Protein AF-A0A5N5HMS0-F1 (afdb_monomer_lite)

Foldseek 3Di:
DDDDDDDDDDDDDDDDDDDDDDDDDDDDDDDPPPPPPPPDDDPDDDDQDDQPPVCPPDDLVVLLVCLLVVPAFLLNSLSSLVVNVVVPQDLVNSCVSRVQHSVNSVLSNLLSVLLVLCVVVPQDVVLSVVCRPVVSLVSSVCSVPDSVVSSVSSVVCVVVVDDSVRD

Sequence (167 aa):
MQGLGIRREKQREMFCRSSSSRSAAKALEVTRFNSQQQQVYQPFRPLPSPIPSKFRSLDANGRLEILANSLGLWFEYAPLIPSLTQEGFTPLTIEEITSISSVEQNRLVVAAKVNDSLVQSNTDLEIVSEFDLGGFKLLYEIRLLSVQQRAAAAYFIIENKLDAKGT

pLDDT: mean 78.65, std 22.88, range [29.95, 97.38]

Structure (mmCIF, N/CA/C/O backbone):
data_AF-A0A5N5HMS0-F1
#
_entry.id   AF-A0A5N5HMS0-F1
#
loop_
_atom_site.group_PDB
_atom_site.id
_atom_site.type_symbol
_atom_site.label_atom_id
_atom_site.label_alt_id
_atom_site.label_comp_id
_atom_site.label_asym_id
_atom_site.label_entity_id
_atom_site.label_seq_id
_atom_site.pdbx_PDB_ins_code
_atom_site.Cartn_x
_atom_site.Cartn_y
_atom_site.Cartn_z
_atom_site.occupancy
_atom_site.B_iso_or_equiv
_atom_site.auth_seq_id
_atom_site.auth_comp_id
_atom_site.auth_asym_id
_atom_site.auth_atom_id
_atom_site.pdbx_PDB_model_num
ATOM 1 N N . MET A 1 1 ? 97.027 -58.319 24.488 1.00 36.28 1 MET A N 1
ATOM 2 C CA . MET A 1 1 ? 96.925 -59.101 23.241 1.00 36.28 1 MET A CA 1
ATOM 3 C C . MET A 1 1 ? 95.482 -59.071 22.762 1.00 36.28 1 MET A C 1
ATOM 5 O O . MET A 1 1 ? 94.590 -59.078 23.593 1.00 36.28 1 MET A O 1
ATOM 9 N N . GLN A 1 2 ? 95.341 -58.936 21.446 1.00 38.97 2 GLN A N 1
ATOM 10 C CA . GLN A 1 2 ? 94.209 -59.134 20.525 1.00 38.97 2 GLN A CA 1
ATOM 11 C C . GLN A 1 2 ? 92.882 -59.767 21.018 1.00 38.97 2 GLN A C 1
ATOM 13 O O . GLN A 1 2 ? 92.888 -60.689 21.822 1.00 38.97 2 GLN A O 1
ATOM 18 N N . GLY A 1 3 ? 91.786 -59.375 20.342 1.00 36.88 3 GLY A N 1
ATOM 19 C CA . GLY A 1 3 ? 90.595 -60.211 20.066 1.00 36.88 3 GLY A CA 1
ATOM 20 C C . GLY A 1 3 ? 89.315 -59.744 20.778 1.00 36.88 3 GLY A C 1
ATOM 21 O O . GLY A 1 3 ? 89.280 -59.732 21.997 1.00 36.88 3 GLY A O 1
ATOM 22 N N . LEU A 1 4 ? 88.306 -59.159 20.112 1.00 43.81 4 LEU A N 1
ATOM 23 C CA . LEU A 1 4 ? 87.244 -59.761 19.269 1.00 43.81 4 LEU A CA 1
ATOM 24 C C . LEU A 1 4 ? 86.412 -60.871 19.950 1.00 43.81 4 LEU A C 1
ATOM 26 O O . LEU A 1 4 ? 86.913 -61.955 20.217 1.00 43.81 4 LEU A O 1
ATOM 30 N N . GLY A 1 5 ? 85.106 -60.615 20.109 1.00 34.97 5 GLY A N 1
ATOM 31 C CA . GLY A 1 5 ? 84.062 -61.581 20.497 1.00 34.97 5 GLY A CA 1
ATOM 32 C C . GLY A 1 5 ? 82.708 -60.863 20.653 1.00 34.97 5 GLY A C 1
ATOM 33 O O . GLY A 1 5 ? 82.505 -60.166 21.633 1.00 34.97 5 GLY A O 1
ATOM 34 N N . ILE A 1 6 ? 81.903 -60.695 19.597 1.00 43.00 6 ILE A N 1
ATOM 35 C CA . ILE A 1 6 ? 80.837 -61.596 19.103 1.00 43.00 6 ILE A CA 1
ATOM 36 C C . ILE A 1 6 ? 79.549 -61.601 19.969 1.00 43.00 6 ILE A C 1
ATOM 38 O O . ILE A 1 6 ? 79.501 -62.192 21.034 1.00 43.00 6 ILE A O 1
ATOM 42 N N . ARG A 1 7 ? 78.497 -61.010 19.369 1.00 40.25 7 ARG A N 1
ATOM 43 C CA . ARG A 1 7 ? 77.051 -61.354 19.348 1.00 40.25 7 ARG A CA 1
ATOM 44 C C . ARG A 1 7 ? 76.230 -61.565 20.642 1.00 40.25 7 ARG A C 1
ATOM 46 O O . ARG A 1 7 ? 76.366 -62.574 21.314 1.00 40.25 7 ARG A O 1
ATOM 53 N N . ARG A 1 8 ? 75.124 -60.796 20.638 1.00 38.91 8 ARG A N 1
ATOM 54 C CA . ARG A 1 8 ? 73.695 -61.199 20.703 1.00 38.91 8 ARG A CA 1
ATOM 55 C C . ARG A 1 8 ? 72.948 -61.147 22.042 1.00 38.91 8 ARG A C 1
ATOM 57 O O . ARG A 1 8 ? 73.455 -61.473 23.099 1.00 38.91 8 ARG A O 1
ATOM 64 N N . GLU A 1 9 ? 71.663 -60.844 21.842 1.00 38.38 9 GLU A N 1
ATOM 65 C CA . GLU A 1 9 ? 70.497 -61.256 22.624 1.00 38.38 9 GLU A CA 1
ATOM 66 C C . GLU A 1 9 ? 70.137 -60.461 23.889 1.00 38.38 9 GLU A C 1
ATOM 68 O O . GLU A 1 9 ? 70.498 -60.775 25.016 1.00 38.38 9 GLU A O 1
ATOM 73 N N . LYS A 1 10 ? 69.320 -59.431 23.628 1.00 37.41 10 LYS A N 1
ATOM 74 C CA . LYS A 1 10 ? 68.052 -59.116 24.305 1.00 37.41 10 LYS A CA 1
ATOM 75 C C . LYS A 1 10 ? 67.900 -59.624 25.744 1.00 37.41 10 LYS A C 1
ATOM 77 O O . LYS A 1 10 ? 67.518 -60.763 26.000 1.00 37.41 10 LYS A O 1
ATOM 82 N N . GLN A 1 11 ? 68.050 -58.658 26.644 1.00 37.97 11 GLN A N 1
ATOM 83 C CA . GLN A 1 11 ? 67.569 -58.664 28.016 1.00 37.97 11 GLN A CA 1
ATOM 84 C C . GLN A 1 11 ? 66.118 -59.141 28.116 1.00 37.97 11 GLN A C 1
ATOM 86 O O . GLN A 1 11 ? 65.184 -58.549 27.570 1.00 37.97 11 GLN A O 1
ATOM 91 N N . ARG A 1 12 ? 65.973 -60.213 28.885 1.00 35.66 12 ARG A N 1
ATOM 92 C CA . ARG A 1 12 ? 64.806 -60.509 29.694 1.00 35.66 12 ARG A CA 1
ATOM 93 C C . ARG A 1 12 ? 64.802 -59.605 30.930 1.00 35.66 12 ARG A C 1
ATOM 95 O O . ARG A 1 12 ? 65.848 -59.329 31.503 1.00 35.66 12 ARG A O 1
ATOM 102 N N . GLU A 1 13 ? 63.576 -59.309 31.339 1.00 34.81 13 GLU A N 1
ATOM 103 C CA . GLU A 1 13 ? 63.121 -59.182 32.725 1.00 34.81 13 GLU A CA 1
ATOM 104 C C . GLU A 1 13 ? 63.316 -57.866 33.489 1.00 34.81 13 GLU A C 1
ATOM 106 O O . GLU A 1 13 ? 64.411 -57.378 33.719 1.00 34.81 13 GLU A O 1
ATOM 111 N N . MET A 1 14 ? 62.147 -57.405 33.959 1.00 33.44 14 MET A N 1
ATOM 112 C CA . MET A 1 14 ? 61.866 -56.933 35.313 1.00 33.44 14 MET A CA 1
ATOM 113 C C . MET A 1 14 ? 62.691 -55.758 35.830 1.00 33.44 14 MET A C 1
ATOM 115 O O . MET A 1 14 ? 63.866 -55.884 36.132 1.00 33.44 14 MET A O 1
ATOM 119 N N . PHE A 1 15 ? 62.002 -54.670 36.172 1.00 34.19 15 PHE A N 1
ATOM 120 C CA . PHE A 1 15 ? 61.566 -54.465 37.559 1.00 34.19 15 PHE A CA 1
ATOM 121 C C . PHE A 1 15 ? 60.956 -53.062 37.715 1.00 34.19 15 PHE A C 1
ATOM 123 O O . PHE A 1 15 ? 61.548 -52.055 37.350 1.00 34.19 15 PHE A O 1
ATOM 130 N N . CYS A 1 16 ? 59.725 -53.048 38.219 1.00 29.95 16 CYS A N 1
ATOM 131 C CA . CYS A 1 16 ? 59.134 -52.102 39.164 1.00 29.95 16 CYS A CA 1
ATOM 132 C C . CYS A 1 16 ? 59.786 -50.714 39.403 1.00 29.95 16 CYS A C 1
ATOM 134 O O . CYS A 1 16 ? 60.946 -50.612 39.785 1.00 29.95 16 CYS A O 1
ATOM 136 N N . ARG A 1 17 ? 58.888 -49.716 39.489 1.00 30.61 17 ARG A N 1
ATOM 137 C CA . ARG A 1 17 ? 58.879 -48.581 40.442 1.00 30.61 17 ARG A CA 1
ATOM 138 C C . ARG A 1 17 ? 59.613 -47.266 40.103 1.00 30.61 17 ARG A C 1
ATOM 140 O O . ARG A 1 17 ? 60.824 -47.144 40.155 1.00 30.61 17 ARG A O 1
ATOM 147 N N . SER A 1 18 ? 58.758 -46.246 39.962 1.00 31.47 18 SER A N 1
ATOM 148 C CA . SER A 1 18 ? 58.764 -44.959 40.682 1.00 31.47 18 SER A CA 1
ATOM 149 C C . SER A 1 18 ? 59.931 -43.972 40.515 1.00 31.47 18 SER A C 1
ATOM 151 O O . SER A 1 18 ? 60.987 -44.121 41.114 1.00 31.47 18 SER A O 1
ATOM 153 N N . SER A 1 19 ? 59.566 -42.845 39.894 1.00 33.44 19 SER A N 1
ATOM 154 C CA . SER A 1 19 ? 59.667 -41.480 40.440 1.00 33.44 19 SER A CA 1
ATOM 155 C C . SER A 1 19 ? 61.010 -40.730 40.452 1.00 33.44 19 SER A C 1
ATOM 157 O O . SER A 1 19 ? 61.887 -40.981 41.265 1.00 33.44 19 SER A O 1
ATOM 159 N N . SER A 1 20 ? 60.969 -39.602 39.725 1.00 32.78 20 SER A N 1
ATOM 160 C CA . SER A 1 20 ? 61.540 -38.286 40.065 1.00 32.78 20 SER A CA 1
ATOM 161 C C . SER A 1 20 ? 63.016 -38.013 39.742 1.00 32.78 20 SER A C 1
ATOM 163 O O . SER A 1 20 ? 63.918 -38.428 40.459 1.00 32.78 20 SER A O 1
ATOM 165 N N . SER A 1 21 ? 63.269 -37.152 38.745 1.00 34.09 21 SER A N 1
ATOM 166 C CA . SER A 1 21 ? 63.771 -35.785 39.002 1.00 34.09 21 SER A CA 1
ATOM 167 C C . SER A 1 21 ? 64.081 -34.971 37.723 1.00 34.09 21 SER A C 1
ATOM 169 O O . SER A 1 21 ? 64.725 -35.447 36.800 1.00 34.09 21 SER A O 1
ATOM 171 N N . ARG A 1 22 ? 63.647 -33.698 37.764 1.00 35.53 22 ARG A N 1
ATOM 172 C CA . ARG A 1 22 ? 64.205 -32.459 37.159 1.00 35.53 22 ARG A CA 1
ATOM 173 C C . ARG A 1 22 ? 64.210 -32.235 35.627 1.00 35.53 22 ARG A C 1
ATOM 175 O O . ARG A 1 22 ? 65.110 -32.647 34.917 1.00 35.53 22 ARG A O 1
ATOM 182 N N . SER A 1 23 ? 63.290 -31.339 35.237 1.00 32.03 23 SER A N 1
ATOM 183 C CA . SER A 1 23 ? 63.510 -30.055 34.528 1.00 32.03 23 SER A CA 1
ATOM 184 C C . SER A 1 23 ? 64.113 -30.041 33.114 1.00 32.03 23 SER A C 1
ATOM 186 O O . SER A 1 23 ? 65.324 -30.155 32.970 1.00 32.03 23 SER A O 1
ATOM 188 N N . ALA A 1 24 ? 63.300 -29.684 32.106 1.00 31.64 24 ALA A N 1
ATOM 189 C CA . ALA A 1 24 ? 63.384 -28.402 31.372 1.00 31.64 24 ALA A CA 1
ATOM 190 C C . ALA A 1 24 ? 62.522 -28.408 30.085 1.00 31.64 24 ALA A C 1
ATOM 192 O O . ALA A 1 24 ? 62.401 -29.434 29.430 1.00 31.64 24 ALA A O 1
ATOM 193 N N . ALA A 1 25 ? 62.011 -27.221 29.720 1.00 35.50 25 ALA A N 1
ATOM 194 C CA . ALA A 1 25 ? 61.335 -26.843 28.461 1.00 35.50 25 ALA A CA 1
ATOM 195 C C . ALA A 1 25 ? 59.927 -27.448 28.252 1.00 35.50 25 ALA A C 1
ATOM 197 O O . ALA A 1 25 ? 59.767 -28.601 27.886 1.00 35.50 25 ALA A O 1
ATOM 198 N N . LYS A 1 26 ? 58.834 -26.779 28.640 1.00 43.34 26 LYS A N 1
ATOM 199 C CA . LYS A 1 26 ? 58.225 -25.559 28.062 1.00 43.34 26 LYS A CA 1
ATOM 200 C C . LYS A 1 26 ? 57.842 -25.721 26.582 1.00 43.34 26 LYS A C 1
ATOM 202 O O . LYS A 1 26 ? 58.710 -25.877 25.736 1.00 43.34 26 LYS A O 1
ATOM 207 N N . ALA A 1 27 ? 56.539 -25.536 26.351 1.00 37.44 27 ALA A N 1
ATOM 208 C CA . ALA A 1 27 ? 55.816 -25.399 25.086 1.00 37.44 27 ALA A CA 1
ATOM 209 C C . ALA A 1 27 ? 55.479 -26.702 24.347 1.00 37.44 27 ALA A C 1
ATOM 211 O O . ALA A 1 27 ? 56.325 -27.275 23.684 1.00 37.44 27 ALA A O 1
ATOM 212 N N . LEU A 1 28 ? 54.206 -27.101 24.426 1.00 41.88 28 LEU A N 1
ATOM 213 C CA . LEU A 1 28 ? 53.310 -27.244 23.272 1.00 41.88 28 LEU A CA 1
ATOM 214 C C . LEU A 1 28 ? 51.878 -27.184 23.825 1.00 41.88 28 LEU A C 1
ATOM 216 O O . 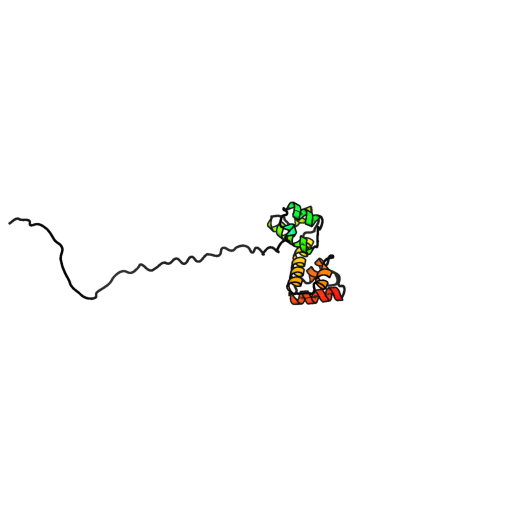LEU A 1 28 ? 51.266 -28.182 24.199 1.00 41.88 28 LEU A O 1
ATOM 220 N N . GLU A 1 29 ? 51.405 -25.951 23.977 1.00 44.38 29 GLU A N 1
ATOM 221 C CA . GLU A 1 29 ? 50.046 -25.634 24.377 1.00 44.38 29 GLU A CA 1
ATOM 222 C C . GLU A 1 29 ? 49.124 -25.736 23.161 1.00 44.38 29 GLU A C 1
ATOM 224 O O . GLU A 1 29 ? 49.390 -25.200 22.087 1.00 44.38 29 GLU A O 1
ATOM 229 N N . VAL A 1 30 ? 48.059 -26.499 23.373 1.00 48.22 30 VAL A N 1
ATOM 230 C CA . VAL A 1 30 ? 46.781 -26.537 22.668 1.00 48.22 30 VAL A CA 1
ATOM 231 C C . VAL A 1 30 ? 46.503 -25.281 21.835 1.00 48.22 30 VAL A C 1
ATOM 233 O O . VAL A 1 30 ? 46.366 -24.184 22.363 1.00 48.22 30 VAL A O 1
ATOM 236 N N . THR A 1 31 ? 46.259 -25.451 20.537 1.00 44.53 31 THR A N 1
ATOM 237 C CA . THR A 1 31 ? 45.462 -24.476 19.782 1.00 44.53 31 THR A CA 1
ATOM 238 C C . THR A 1 31 ? 44.342 -25.202 19.053 1.00 44.53 31 THR A C 1
ATOM 240 O O . THR A 1 31 ? 44.461 -25.619 17.904 1.00 44.53 31 THR A O 1
ATOM 243 N N . ARG A 1 32 ? 43.216 -25.365 19.758 1.00 46.75 32 ARG A N 1
ATOM 244 C CA . ARG A 1 32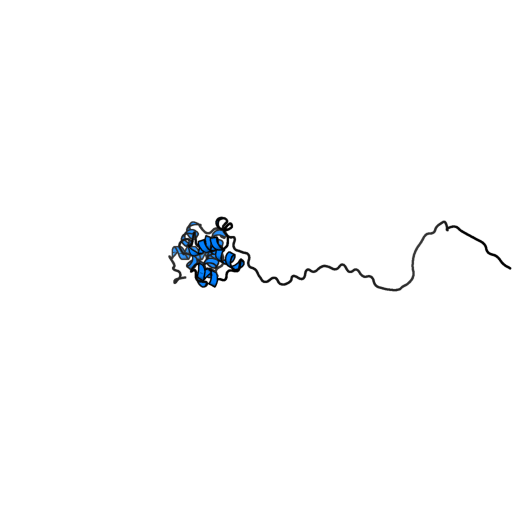 ? 41.909 -25.470 19.109 1.00 46.75 32 ARG A CA 1
ATOM 245 C C . ARG A 1 32 ? 41.606 -24.087 18.536 1.00 46.75 32 ARG A C 1
ATOM 247 O O . ARG A 1 32 ? 41.278 -23.177 19.293 1.00 46.75 32 ARG A O 1
ATOM 254 N N . PHE A 1 33 ? 41.736 -23.915 17.224 1.00 43.94 33 PHE A N 1
ATOM 255 C CA . PHE A 1 33 ? 41.217 -22.725 16.556 1.00 43.94 33 PHE A CA 1
ATOM 256 C C . PHE A 1 33 ? 39.689 -22.790 16.582 1.00 43.94 33 PHE A C 1
ATOM 258 O O . PHE A 1 33 ? 39.067 -23.538 15.834 1.00 43.94 33 PHE A O 1
ATOM 265 N N . ASN A 1 34 ? 39.090 -22.031 17.497 1.00 50.72 34 ASN A N 1
ATOM 266 C CA . ASN A 1 34 ? 37.666 -21.746 17.489 1.00 50.72 34 ASN A CA 1
ATOM 267 C C . ASN A 1 34 ? 37.399 -20.809 16.302 1.00 50.72 34 ASN A C 1
ATOM 269 O O . ASN A 1 34 ? 37.840 -19.659 16.313 1.00 50.72 34 ASN A O 1
ATOM 273 N N . SER A 1 35 ? 36.748 -21.309 15.254 1.00 50.00 35 SER A N 1
ATOM 274 C CA . SER A 1 35 ? 36.349 -20.518 14.089 1.00 50.00 35 SER A CA 1
ATOM 275 C C . SER A 1 35 ? 35.232 -19.556 14.495 1.00 50.00 35 SER A C 1
ATOM 277 O O . SER A 1 35 ? 34.052 -19.835 14.298 1.00 50.00 35 SER A O 1
ATOM 279 N N . GLN A 1 36 ? 35.588 -18.417 15.090 1.00 54.50 36 GLN A N 1
ATOM 280 C CA . GLN A 1 36 ? 34.660 -17.300 15.207 1.00 54.50 36 GLN A CA 1
ATOM 281 C C . GLN A 1 36 ? 34.374 -16.804 13.791 1.00 54.50 36 GLN A C 1
ATOM 283 O O . GLN A 1 36 ? 35.204 -16.143 13.170 1.00 54.50 36 GLN A O 1
ATOM 288 N N . GLN A 1 37 ? 33.220 -17.197 13.255 1.00 59.53 37 GLN A N 1
ATOM 289 C CA . GLN A 1 37 ? 32.698 -16.672 12.003 1.00 59.53 37 GLN A CA 1
ATOM 290 C C . GLN A 1 37 ? 32.577 -15.155 12.161 1.00 59.53 37 GLN A C 1
ATOM 292 O O . GLN A 1 37 ? 31.695 -14.661 12.862 1.00 59.53 37 GLN A O 1
ATOM 297 N N . GLN A 1 38 ? 33.495 -14.416 11.544 1.00 59.16 38 GLN A N 1
ATOM 298 C CA . GLN A 1 38 ? 33.360 -12.979 11.369 1.00 59.16 38 GLN A CA 1
ATOM 299 C C . GLN A 1 38 ? 32.102 -12.763 10.525 1.00 59.16 38 GLN A C 1
ATOM 301 O O . GLN A 1 38 ? 32.098 -13.025 9.324 1.00 59.16 38 GLN A O 1
ATOM 306 N N . GLN A 1 39 ? 31.010 -12.365 11.177 1.00 66.44 39 GLN A N 1
ATOM 307 C CA . GLN A 1 39 ? 29.785 -11.907 10.529 1.00 66.44 39 GLN A CA 1
ATOM 308 C C . GLN A 1 39 ? 30.133 -10.650 9.726 1.00 66.44 39 GLN A C 1
ATOM 310 O O . GLN A 1 39 ? 30.110 -9.535 10.244 1.00 66.44 39 GLN A O 1
ATOM 315 N N . VAL A 1 40 ? 30.536 -10.845 8.469 1.00 75.62 40 VAL A N 1
ATOM 316 C CA . VAL A 1 40 ? 30.700 -9.763 7.499 1.00 75.62 40 VAL A CA 1
ATOM 317 C C . VAL A 1 40 ? 29.357 -9.052 7.404 1.00 75.62 40 VAL A C 1
ATOM 319 O O . VAL A 1 40 ? 28.335 -9.703 7.185 1.00 75.62 40 VAL A O 1
ATOM 322 N N . TYR A 1 41 ? 29.360 -7.732 7.607 1.00 81.69 41 TYR A N 1
ATOM 323 C CA . TYR A 1 41 ? 28.161 -6.907 7.514 1.00 81.69 41 TYR A CA 1
ATOM 324 C C . TYR A 1 41 ? 27.441 -7.191 6.193 1.00 81.69 41 TYR A C 1
ATOM 326 O O . TYR A 1 41 ? 27.955 -6.899 5.113 1.00 81.69 41 TYR A O 1
ATOM 334 N N . GLN A 1 42 ? 26.251 -7.777 6.298 1.00 79.38 42 GLN A N 1
ATOM 335 C CA . GLN A 1 42 ? 25.311 -7.867 5.195 1.00 79.38 42 GLN A CA 1
ATOM 336 C C . GLN A 1 42 ? 24.454 -6.601 5.240 1.00 79.38 42 GLN A C 1
ATOM 338 O O . GLN A 1 42 ? 23.825 -6.343 6.274 1.00 79.38 42 GLN A O 1
ATOM 343 N N . PRO A 1 43 ? 24.403 -5.807 4.157 1.00 82.69 43 PRO A N 1
ATOM 344 C CA . PRO A 1 43 ? 23.455 -4.711 4.057 1.00 82.69 43 PRO A CA 1
ATOM 345 C C . PRO A 1 43 ? 22.045 -5.221 4.355 1.00 82.69 43 PRO A C 1
ATOM 347 O O . PRO A 1 43 ? 21.647 -6.282 3.866 1.00 82.69 43 PRO A O 1
ATOM 350 N N . PHE A 1 44 ? 21.297 -4.479 5.170 1.00 71.25 44 PHE A N 1
ATOM 351 C CA . PHE A 1 44 ? 19.937 -4.858 5.535 1.00 71.25 44 PHE A CA 1
ATOM 352 C C . PHE A 1 44 ? 19.082 -5.021 4.272 1.00 71.25 44 PHE A C 1
ATOM 354 O O . PHE A 1 44 ? 18.831 -4.055 3.550 1.00 71.25 44 PHE A O 1
ATOM 361 N N . ARG A 1 45 ? 18.626 -6.252 4.016 1.00 68.00 45 ARG A N 1
ATOM 362 C CA . ARG A 1 45 ? 17.601 -6.549 3.015 1.00 68.00 45 ARG A CA 1
ATOM 363 C C . ARG A 1 45 ? 16.304 -6.890 3.742 1.00 68.00 45 ARG A C 1
ATOM 365 O O . ARG A 1 45 ? 16.235 -7.962 4.344 1.00 68.00 45 ARG A O 1
ATOM 372 N N . PRO A 1 46 ? 15.294 -6.003 3.737 1.00 66.19 46 PRO A N 1
ATOM 373 C CA . PRO A 1 46 ? 14.013 -6.326 4.343 1.00 66.19 46 PRO A CA 1
ATOM 374 C C . PRO A 1 46 ? 13.407 -7.559 3.668 1.00 66.19 46 PRO A C 1
ATOM 376 O O . PRO A 1 46 ? 13.517 -7.732 2.452 1.00 66.19 46 PRO A O 1
ATOM 379 N N . LEU A 1 47 ? 12.771 -8.413 4.472 1.00 63.09 47 LEU A N 1
ATOM 380 C CA . LEU A 1 47 ? 12.063 -9.590 3.977 1.00 63.09 47 LEU A CA 1
ATOM 381 C C . LEU A 1 47 ? 10.975 -9.152 2.979 1.00 63.09 47 LEU A C 1
ATOM 383 O O . LEU A 1 47 ? 10.259 -8.182 3.259 1.00 63.09 47 LEU A O 1
ATOM 387 N N . PRO A 1 48 ? 10.849 -9.824 1.821 1.00 63.38 48 PRO A N 1
ATOM 388 C CA . PRO A 1 48 ? 9.800 -9.513 0.862 1.00 63.38 48 PRO A CA 1
ATOM 389 C C . PRO A 1 48 ? 8.428 -9.779 1.487 1.00 63.38 48 PRO A C 1
ATOM 391 O O . PRO A 1 48 ? 8.216 -10.819 2.114 1.00 63.38 48 PRO A O 1
ATOM 394 N N . SER A 1 49 ? 7.485 -8.856 1.288 1.00 68.62 49 SER A N 1
ATOM 395 C CA . SER A 1 49 ? 6.072 -9.154 1.521 1.00 68.62 49 SER A CA 1
ATOM 396 C C . SER A 1 49 ? 5.663 -10.310 0.597 1.00 68.62 49 SER A C 1
ATOM 398 O O . SER A 1 49 ? 6.058 -10.310 -0.574 1.00 68.62 49 SER A O 1
ATOM 400 N N . PRO A 1 50 ? 4.920 -11.313 1.089 1.00 79.12 50 PRO A N 1
ATOM 401 C CA . PRO A 1 50 ? 4.564 -12.468 0.282 1.00 79.12 50 PRO A CA 1
ATOM 402 C C . PRO A 1 50 ? 3.695 -12.034 -0.901 1.00 79.12 50 PRO A C 1
ATOM 404 O O . PRO A 1 50 ? 2.622 -11.466 -0.730 1.00 79.12 50 PRO A O 1
ATOM 407 N N . ILE A 1 51 ? 4.157 -12.327 -2.115 1.00 83.00 51 ILE A N 1
ATOM 408 C CA . ILE A 1 51 ? 3.370 -12.102 -3.329 1.00 83.00 51 ILE A CA 1
ATOM 409 C C . ILE A 1 51 ? 2.209 -13.107 -3.337 1.00 83.00 51 ILE A C 1
ATOM 411 O O . ILE A 1 51 ? 2.461 -14.304 -3.105 1.00 83.00 51 ILE A O 1
ATOM 415 N N . PRO A 1 52 ? 0.969 -12.671 -3.635 1.00 84.75 52 PRO A N 1
ATOM 416 C CA . PRO A 1 52 ? -0.165 -13.572 -3.793 1.00 84.75 52 PRO A CA 1
ATOM 417 C C . PRO A 1 52 ? 0.141 -14.706 -4.776 1.00 84.75 52 PRO A C 1
ATOM 419 O O . PRO A 1 52 ? 0.723 -14.484 -5.840 1.00 84.75 52 PRO A O 1
ATOM 422 N N . SER A 1 53 ? -0.283 -15.932 -4.449 1.00 85.56 53 SER A N 1
ATOM 423 C CA . SER A 1 53 ? 0.006 -17.128 -5.259 1.00 85.56 53 SER A CA 1
ATOM 424 C C . SER A 1 53 ? -0.397 -16.973 -6.730 1.00 85.56 53 SER A C 1
ATOM 426 O O . SER A 1 53 ? 0.298 -17.490 -7.600 1.00 85.56 53 SER A O 1
ATOM 428 N N . LYS A 1 54 ? -1.457 -16.201 -7.009 1.00 87.06 54 LYS A N 1
ATOM 429 C CA . LYS A 1 54 ? -1.948 -15.899 -8.362 1.00 87.06 54 LYS A CA 1
ATOM 430 C C . LYS A 1 54 ? -0.970 -15.117 -9.246 1.00 87.06 54 LYS A C 1
ATOM 432 O O . LYS A 1 54 ? -1.052 -15.226 -10.461 1.00 87.06 54 LYS A O 1
ATOM 437 N N . PHE A 1 55 ? -0.041 -14.361 -8.661 1.00 88.12 55 PHE A N 1
ATOM 438 C CA . PHE A 1 55 ? 0.926 -13.546 -9.407 1.00 88.12 55 PHE A CA 1
ATOM 439 C C . PHE A 1 55 ? 2.348 -14.117 -9.382 1.00 88.12 55 PHE A C 1
ATOM 441 O O . PHE A 1 55 ? 3.230 -13.635 -10.091 1.00 88.12 55 PHE A O 1
ATOM 448 N N . ARG A 1 56 ? 2.587 -15.167 -8.586 1.00 85.69 56 ARG A N 1
ATOM 449 C CA . ARG A 1 56 ? 3.922 -15.752 -8.393 1.00 85.69 56 ARG A CA 1
ATOM 450 C C . ARG A 1 56 ? 4.490 -16.389 -9.664 1.00 85.69 56 ARG A C 1
ATOM 452 O O . ARG A 1 56 ? 5.700 -16.363 -9.855 1.00 85.69 56 ARG A O 1
ATOM 459 N N . SER A 1 57 ? 3.638 -16.965 -10.509 1.00 89.62 57 SER A N 1
ATOM 460 C CA . SER A 1 57 ? 4.046 -17.620 -11.761 1.00 89.62 57 SER A CA 1
ATOM 461 C C . SER A 1 57 ? 4.305 -16.651 -12.914 1.00 89.62 57 SER A C 1
ATOM 463 O O . SER A 1 57 ? 4.777 -17.085 -13.960 1.00 89.62 57 SER A O 1
ATOM 465 N N . LEU A 1 58 ? 3.965 -15.371 -12.751 1.00 91.38 58 LEU A N 1
ATOM 466 C CA . LEU A 1 58 ? 4.141 -14.363 -13.789 1.00 91.38 58 LEU A CA 1
ATOM 467 C C . LEU A 1 58 ? 5.591 -13.883 -13.831 1.00 91.38 58 LEU A C 1
ATOM 469 O O . LEU A 1 58 ? 6.242 -13.761 -12.786 1.00 91.38 58 LEU A O 1
ATOM 473 N N . ASP A 1 59 ? 6.064 -13.596 -15.040 1.00 93.06 59 ASP A N 1
ATOM 474 C CA . ASP A 1 59 ? 7.330 -12.916 -15.285 1.00 93.06 59 ASP A CA 1
ATOM 475 C C . ASP A 1 59 ? 7.220 -11.414 -14.962 1.00 93.06 59 ASP A C 1
ATOM 477 O O . ASP A 1 59 ? 6.147 -10.899 -14.631 1.00 93.06 59 ASP A O 1
ATOM 481 N N . ALA A 1 60 ? 8.344 -10.697 -15.035 1.00 92.56 60 ALA A N 1
ATOM 482 C CA . ALA A 1 60 ? 8.387 -9.271 -14.722 1.00 92.56 60 ALA A CA 1
ATOM 483 C C . ALA A 1 60 ? 7.399 -8.453 -15.573 1.00 92.56 60 ALA A C 1
ATOM 485 O O . ALA A 1 60 ? 6.711 -7.580 -15.043 1.00 92.56 60 ALA A O 1
ATOM 486 N N . ASN A 1 61 ? 7.271 -8.775 -16.866 1.00 94.06 61 ASN A N 1
ATOM 487 C CA . ASN A 1 61 ? 6.357 -8.076 -17.768 1.00 94.06 61 ASN A CA 1
ATOM 488 C C . ASN A 1 61 ? 4.893 -8.322 -17.392 1.00 94.06 61 ASN A C 1
ATOM 490 O O . ASN A 1 61 ? 4.143 -7.360 -17.262 1.00 94.06 61 ASN A O 1
ATOM 494 N N . GLY A 1 62 ? 4.495 -9.569 -17.110 1.00 94.50 62 GLY A N 1
ATOM 495 C CA . GLY A 1 62 ? 3.133 -9.860 -16.655 1.00 94.50 62 GLY A CA 1
ATOM 496 C C . GLY A 1 62 ? 2.771 -9.150 -15.344 1.00 94.50 62 GLY A C 1
ATOM 497 O O . GLY A 1 62 ? 1.639 -8.706 -15.157 1.00 94.50 62 GLY A O 1
ATOM 498 N N . ARG A 1 63 ? 3.735 -8.972 -14.430 1.00 95.06 63 ARG A N 1
ATOM 499 C CA . ARG A 1 63 ? 3.523 -8.197 -13.191 1.00 95.06 63 ARG A CA 1
ATOM 500 C C . ARG A 1 63 ? 3.393 -6.697 -13.453 1.00 95.06 63 ARG A C 1
ATOM 502 O O . ARG A 1 63 ? 2.582 -6.043 -12.798 1.00 95.06 63 ARG A O 1
ATOM 509 N N . LEU A 1 64 ? 4.158 -6.159 -14.401 1.00 95.69 64 LEU A N 1
ATOM 510 C CA . LEU A 1 64 ? 4.023 -4.771 -14.845 1.00 95.69 64 LEU A CA 1
ATOM 511 C C . LEU A 1 64 ? 2.672 -4.528 -15.524 1.00 95.69 64 LEU A C 1
ATOM 513 O O . LEU A 1 64 ? 2.047 -3.508 -15.252 1.00 95.69 64 LEU A O 1
ATOM 517 N N . GLU A 1 65 ? 2.176 -5.471 -16.327 1.00 95.88 65 GLU A N 1
ATOM 518 C CA . GLU A 1 65 ? 0.842 -5.385 -16.935 1.00 95.88 65 GLU A CA 1
ATOM 519 C C . GLU A 1 65 ? -0.277 -5.357 -15.887 1.00 95.88 65 GLU A C 1
ATOM 521 O O . GLU A 1 65 ? -1.227 -4.583 -16.029 1.00 95.88 65 GLU A O 1
ATOM 526 N N . ILE A 1 66 ? -0.159 -6.150 -14.815 1.00 95.56 66 ILE A N 1
ATOM 527 C CA . ILE A 1 66 ? -1.106 -6.108 -13.690 1.00 95.56 66 ILE A CA 1
ATOM 528 C C . ILE A 1 66 ? -1.117 -4.733 -13.033 1.00 95.56 66 ILE A C 1
ATOM 530 O O . ILE A 1 66 ? -2.194 -4.213 -12.752 1.00 95.56 66 ILE A O 1
ATOM 534 N N . LEU A 1 67 ? 0.057 -4.145 -12.788 1.00 95.31 67 LEU A N 1
ATOM 535 C CA . LEU A 1 67 ? 0.159 -2.815 -12.189 1.00 95.31 67 LEU A CA 1
ATOM 536 C C . LEU A 1 67 ? -0.397 -1.735 -13.125 1.00 95.31 67 LEU A C 1
ATOM 538 O O . LEU A 1 67 ? -1.208 -0.922 -12.693 1.00 95.31 67 LEU A O 1
ATOM 542 N N . ALA A 1 68 ? -0.020 -1.761 -14.405 1.00 95.44 68 ALA A N 1
ATOM 543 C CA . ALA A 1 68 ? -0.440 -0.772 -15.397 1.00 95.44 68 ALA A CA 1
ATOM 544 C C . ALA A 1 68 ? -1.962 -0.749 -15.594 1.00 95.44 68 ALA A C 1
ATOM 546 O O . ALA A 1 68 ? -2.563 0.315 -15.703 1.00 95.44 68 ALA A O 1
ATOM 547 N N . ASN A 1 69 ? -2.596 -1.923 -15.588 1.00 94.94 69 ASN A N 1
ATOM 548 C CA . ASN A 1 69 ? -4.045 -2.049 -15.736 1.00 94.94 69 ASN A CA 1
ATOM 549 C C . ASN A 1 69 ? -4.789 -2.120 -14.388 1.00 94.94 69 ASN A C 1
ATOM 551 O O . ASN A 1 69 ? -6.006 -2.291 -14.380 1.00 94.94 69 ASN A O 1
ATOM 555 N N . SER A 1 70 ? -4.075 -2.012 -13.256 1.00 92.19 70 SER A N 1
ATOM 556 C CA . SER A 1 70 ? -4.617 -2.161 -11.894 1.00 92.19 70 SER A CA 1
ATOM 557 C C . SER A 1 70 ? -5.522 -3.397 -11.736 1.00 92.19 70 SER A C 1
ATOM 559 O O . SER A 1 70 ? -6.645 -3.316 -11.240 1.00 92.19 70 SER A O 1
ATOM 561 N N . LEU A 1 71 ? -5.049 -4.560 -12.200 1.00 92.00 71 LEU A N 1
ATOM 562 C CA . LEU A 1 71 ? -5.841 -5.794 -12.236 1.00 92.00 71 LEU A CA 1
ATOM 563 C C . LEU A 1 71 ? -5.928 -6.449 -10.850 1.00 92.00 71 LEU A C 1
ATOM 565 O O . LEU A 1 71 ? -5.051 -7.215 -10.446 1.00 92.00 71 LEU A O 1
ATOM 569 N N . GLY A 1 72 ? -7.026 -6.185 -10.145 1.00 89.94 72 GLY A N 1
ATOM 570 C CA . GLY A 1 72 ? -7.329 -6.749 -8.828 1.00 89.94 72 GLY A CA 1
ATOM 571 C C . GLY A 1 72 ? -7.461 -5.674 -7.756 1.00 89.94 72 GLY A C 1
ATOM 572 O O . GLY A 1 72 ? -7.562 -4.487 -8.062 1.00 89.94 72 GLY A O 1
ATOM 573 N N . LEU A 1 73 ? -7.472 -6.091 -6.490 1.00 93.50 73 LEU A N 1
ATOM 574 C CA . LEU A 1 73 ? -7.517 -5.147 -5.376 1.00 93.50 73 LEU A CA 1
ATOM 575 C C . LEU A 1 73 ? -6.133 -4.550 -5.127 1.00 93.50 73 LEU A C 1
ATOM 577 O O . LEU A 1 73 ? -5.101 -5.192 -5.341 1.00 93.50 73 LEU A O 1
ATOM 581 N N . TRP A 1 74 ? -6.106 -3.313 -4.636 1.00 94.62 74 TRP A N 1
ATOM 582 C CA . TRP A 1 74 ? -4.865 -2.554 -4.499 1.00 94.62 74 TRP A CA 1
ATOM 583 C C . TRP A 1 74 ? -3.838 -3.217 -3.583 1.00 94.62 74 TRP A C 1
ATOM 585 O O . TRP A 1 74 ? -2.641 -3.178 -3.865 1.00 94.62 74 TRP A O 1
ATOM 595 N N . PHE A 1 75 ? -4.292 -3.894 -2.531 1.00 93.25 75 PHE A N 1
ATOM 596 C CA . PHE A 1 75 ? -3.427 -4.634 -1.616 1.00 93.25 75 PHE A CA 1
ATOM 597 C C . PHE A 1 75 ? -2.915 -5.953 -2.213 1.00 93.25 75 PHE A C 1
ATOM 599 O O . PHE A 1 75 ? -1.934 -6.503 -1.722 1.00 93.25 75 PHE A O 1
ATOM 606 N N . GLU A 1 76 ? -3.521 -6.458 -3.291 1.00 93.00 76 GLU A N 1
ATOM 607 C CA . GLU A 1 76 ? -3.068 -7.676 -3.964 1.00 93.00 76 GLU A CA 1
ATOM 608 C C . GLU A 1 76 ? -1.939 -7.392 -4.953 1.00 93.00 76 GLU A C 1
ATOM 610 O O . GLU A 1 76 ? -0.997 -8.181 -5.051 1.00 93.00 76 GLU A O 1
ATOM 615 N N . TYR A 1 77 ? -2.020 -6.280 -5.691 1.00 94.06 77 TYR A N 1
ATOM 616 C CA . TYR A 1 77 ? -0.963 -5.889 -6.626 1.00 94.06 77 TYR A CA 1
ATOM 617 C C . TYR A 1 77 ? 0.138 -5.043 -5.969 1.00 94.06 77 TYR A C 1
ATOM 619 O O . TYR A 1 77 ? 1.260 -5.027 -6.469 1.00 94.06 77 TYR A O 1
ATOM 627 N N . ALA A 1 78 ? -0.109 -4.386 -4.827 1.00 94.94 78 ALA A N 1
ATOM 628 C CA . ALA A 1 78 ? 0.914 -3.601 -4.125 1.00 94.94 78 ALA A CA 1
ATOM 629 C C . ALA A 1 78 ? 2.205 -4.388 -3.793 1.00 94.94 78 ALA A C 1
ATOM 631 O O . ALA A 1 78 ? 3.287 -3.828 -3.983 1.00 94.94 78 ALA A O 1
ATOM 632 N N . PRO A 1 79 ? 2.165 -5.675 -3.378 1.00 94.19 79 PRO A N 1
ATOM 633 C CA . PRO A 1 79 ? 3.364 -6.498 -3.182 1.00 94.19 79 PRO A CA 1
ATOM 634 C C . PRO A 1 79 ? 4.196 -6.747 -4.450 1.00 94.19 79 PRO A C 1
ATOM 636 O O . PRO A 1 79 ? 5.361 -7.134 -4.343 1.00 94.19 79 PRO A O 1
ATOM 639 N N . LEU A 1 80 ? 3.650 -6.508 -5.648 1.00 94.75 80 LEU A N 1
ATOM 640 C CA . LEU A 1 80 ? 4.404 -6.629 -6.900 1.00 94.75 80 LEU A CA 1
ATOM 641 C C . LEU A 1 80 ? 5.449 -5.523 -7.044 1.00 94.75 80 LEU A C 1
ATOM 643 O O . LEU A 1 80 ? 6.522 -5.782 -7.579 1.00 94.75 80 LEU A O 1
ATOM 647 N N . ILE A 1 81 ? 5.186 -4.328 -6.510 1.00 95.12 81 ILE A N 1
ATOM 648 C CA . ILE A 1 81 ? 6.114 -3.190 -6.554 1.00 95.12 81 ILE A CA 1
ATOM 649 C C . ILE A 1 81 ? 7.465 -3.547 -5.900 1.00 95.12 81 ILE A C 1
ATOM 651 O O . ILE A 1 81 ? 8.477 -3.513 -6.599 1.00 95.12 81 ILE A O 1
ATOM 655 N N . PRO A 1 82 ? 7.538 -3.957 -4.613 1.00 94.06 82 PRO A N 1
ATOM 656 C CA . PRO A 1 82 ? 8.810 -4.321 -3.997 1.00 94.06 82 PRO A CA 1
ATOM 657 C C . PRO A 1 82 ? 9.428 -5.575 -4.626 1.00 94.06 82 PRO A C 1
ATOM 659 O O . PRO A 1 82 ? 10.651 -5.695 -4.620 1.00 94.06 82 PRO A O 1
ATOM 662 N N . SER A 1 83 ? 8.625 -6.487 -5.189 1.00 93.00 83 SER A N 1
ATOM 663 C CA . SER A 1 83 ? 9.149 -7.627 -5.949 1.00 93.00 83 SER A CA 1
ATOM 664 C C . SER A 1 83 ? 9.894 -7.176 -7.205 1.00 93.00 83 SER A C 1
ATOM 666 O O . SER A 1 83 ? 11.009 -7.628 -7.441 1.00 93.00 83 SER A O 1
ATOM 668 N N . LEU A 1 84 ? 9.314 -6.267 -7.990 1.00 93.75 84 LEU A N 1
ATOM 669 C CA . LEU A 1 84 ? 9.949 -5.709 -9.184 1.00 93.75 84 LEU A CA 1
ATOM 670 C C . LEU A 1 84 ? 11.187 -4.887 -8.810 1.00 93.75 84 LEU A C 1
ATOM 672 O O . LEU A 1 84 ? 12.222 -4.990 -9.464 1.00 93.75 84 LEU A O 1
ATOM 676 N N . THR A 1 85 ? 11.145 -4.139 -7.704 1.00 93.00 85 THR A N 1
ATOM 677 C CA . THR A 1 85 ? 12.333 -3.427 -7.208 1.00 93.00 85 THR A CA 1
ATOM 678 C C . THR A 1 85 ? 13.488 -4.373 -6.876 1.00 93.00 85 THR A C 1
ATOM 680 O O . THR A 1 85 ? 14.644 -4.054 -7.148 1.00 93.00 85 THR A O 1
ATOM 683 N N . GLN A 1 86 ? 13.200 -5.558 -6.332 1.00 89.25 86 GLN A N 1
ATOM 684 C CA . GLN A 1 86 ? 14.221 -6.579 -6.066 1.00 89.25 86 GLN A CA 1
ATOM 685 C C . GLN A 1 86 ? 14.795 -7.203 -7.344 1.00 89.25 86 GLN A C 1
ATOM 687 O O . GLN A 1 86 ? 15.954 -7.611 -7.348 1.00 89.25 86 GLN A O 1
ATOM 692 N N . GLU A 1 87 ? 14.013 -7.242 -8.421 1.00 90.44 87 GLU A N 1
ATOM 693 C CA . GLU A 1 87 ? 14.439 -7.710 -9.746 1.00 90.44 87 GLU A CA 1
ATOM 694 C C . GLU A 1 87 ? 15.241 -6.654 -10.529 1.00 90.44 87 GLU A C 1
ATOM 696 O O . GLU A 1 87 ? 15.784 -6.957 -11.588 1.00 90.44 87 GLU A O 1
ATOM 701 N N . GLY A 1 88 ? 15.377 -5.437 -9.989 1.00 92.69 88 GLY A N 1
ATOM 702 C CA . GLY A 1 88 ? 16.205 -4.366 -10.549 1.00 92.69 88 GLY A CA 1
ATOM 703 C C . GLY A 1 88 ? 15.425 -3.203 -11.161 1.00 92.69 88 GLY A C 1
ATOM 704 O O . GLY A 1 88 ? 16.043 -2.261 -11.656 1.00 92.69 88 GLY A O 1
ATOM 705 N N . PHE A 1 89 ? 14.091 -3.219 -11.106 1.00 95.00 89 PHE A N 1
ATOM 706 C CA . PHE A 1 89 ? 13.283 -2.096 -11.579 1.00 95.00 89 PHE A CA 1
ATOM 707 C C . PHE A 1 89 ? 13.366 -0.918 -10.606 1.00 95.00 89 PHE A C 1
ATOM 709 O O . PHE A 1 89 ? 13.136 -1.056 -9.404 1.00 95.00 89 PHE A O 1
ATOM 716 N N . THR A 1 90 ? 13.663 0.274 -11.119 1.00 96.12 90 THR A N 1
ATOM 717 C CA . THR A 1 90 ? 13.621 1.489 -10.295 1.00 96.12 90 THR A CA 1
ATOM 718 C C . THR A 1 90 ? 12.179 2.000 -10.173 1.00 96.12 90 THR A C 1
ATOM 720 O O . THR A 1 90 ? 11.389 1.769 -11.090 1.00 96.12 90 THR A O 1
ATOM 723 N N . PRO A 1 91 ? 11.812 2.725 -9.097 1.00 95.56 91 PRO A N 1
ATOM 724 C CA . PRO A 1 91 ? 10.481 3.330 -8.981 1.00 95.56 91 PRO A CA 1
ATOM 725 C C . PRO A 1 91 ? 10.111 4.208 -10.183 1.00 95.56 91 PRO A C 1
ATOM 727 O O . PRO A 1 91 ? 8.974 4.159 -10.642 1.00 95.56 91 PRO A O 1
ATOM 730 N N . LEU A 1 92 ? 11.091 4.924 -10.748 1.00 97.00 92 LEU A N 1
ATOM 731 C CA . LEU A 1 92 ? 10.914 5.725 -11.960 1.00 97.00 92 LEU A CA 1
ATOM 732 C C . LEU A 1 92 ? 10.575 4.849 -13.173 1.00 97.00 92 LEU A C 1
ATOM 734 O O . LEU A 1 92 ? 9.622 5.134 -13.883 1.00 97.00 92 LEU A O 1
ATOM 738 N N . THR A 1 93 ? 11.297 3.745 -13.376 1.00 96.56 93 THR A N 1
ATOM 739 C CA . THR A 1 93 ? 11.003 2.799 -14.466 1.00 96.56 93 THR A CA 1
ATOM 740 C C . THR A 1 93 ? 9.607 2.188 -14.324 1.00 96.56 93 THR A C 1
ATOM 742 O O . THR A 1 93 ? 8.894 2.023 -15.309 1.00 96.56 93 THR A O 1
ATOM 745 N N . ILE A 1 94 ? 9.189 1.857 -13.098 1.00 96.62 94 ILE A N 1
ATOM 746 C CA . ILE A 1 94 ? 7.833 1.353 -12.836 1.00 96.62 94 ILE A CA 1
ATOM 747 C C . ILE A 1 94 ? 6.797 2.438 -13.151 1.00 96.62 94 ILE A C 1
ATOM 749 O O . ILE A 1 94 ? 5.773 2.137 -13.759 1.00 96.62 94 ILE A O 1
ATOM 753 N N . GLU A 1 95 ? 7.058 3.690 -12.777 1.00 97.38 95 GLU A N 1
ATOM 754 C CA . GLU A 1 95 ? 6.189 4.838 -13.057 1.00 97.38 95 GLU A CA 1
ATOM 755 C C . GLU A 1 95 ? 6.036 5.092 -14.559 1.00 97.38 95 GLU A C 1
ATOM 757 O O . GLU A 1 95 ? 4.918 5.258 -15.03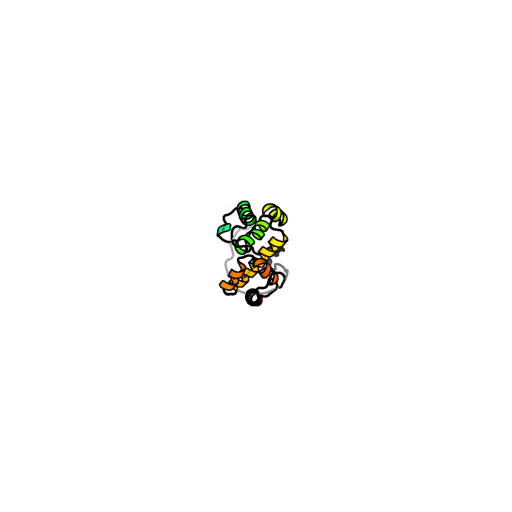1 1.00 97.38 95 GLU A O 1
ATOM 762 N N . GLU A 1 96 ? 7.123 5.034 -15.327 1.00 96.88 96 GLU A N 1
ATOM 763 C CA . GLU A 1 96 ? 7.096 5.198 -16.786 1.00 96.88 96 GLU A CA 1
ATOM 764 C C . GLU A 1 96 ? 6.222 4.142 -17.480 1.00 96.88 96 GLU A C 1
ATOM 766 O O . GLU A 1 96 ? 5.528 4.449 -18.447 1.00 96.88 96 GLU A O 1
ATOM 771 N N . ILE A 1 97 ? 6.231 2.903 -16.978 1.00 96.00 97 ILE A N 1
ATOM 772 C CA . ILE A 1 97 ? 5.493 1.780 -17.575 1.00 96.00 97 ILE A CA 1
ATOM 773 C C . ILE A 1 97 ? 4.034 1.748 -17.103 1.00 96.00 97 ILE A C 1
ATOM 775 O O . ILE A 1 97 ? 3.126 1.496 -17.891 1.00 96.00 97 ILE A O 1
ATOM 779 N N . THR A 1 98 ? 3.801 1.970 -15.810 1.00 96.31 98 THR A N 1
ATOM 780 C CA . THR A 1 98 ? 2.490 1.761 -15.168 1.00 96.31 98 THR A CA 1
ATOM 781 C C . THR A 1 98 ? 1.699 3.050 -14.975 1.00 96.31 98 THR A C 1
ATOM 783 O O . THR A 1 98 ? 0.528 2.997 -14.617 1.00 96.31 98 THR A O 1
ATOM 786 N N . SER A 1 99 ? 2.326 4.212 -15.181 1.00 96.31 99 SER A N 1
ATOM 787 C CA . SER A 1 99 ? 1.802 5.536 -14.816 1.00 96.31 99 SER A CA 1
ATOM 788 C C . SER A 1 99 ? 1.505 5.723 -13.317 1.00 96.31 99 SER A C 1
ATOM 790 O O . SER A 1 99 ? 0.905 6.725 -12.930 1.00 96.31 99 SER A O 1
ATOM 792 N N . ILE A 1 100 ? 1.937 4.801 -12.447 1.00 95.00 100 ILE A N 1
ATOM 793 C CA . ILE A 1 100 ? 1.804 4.934 -10.992 1.00 95.00 100 ILE A CA 1
ATOM 794 C C . ILE A 1 100 ? 2.998 5.725 -10.466 1.00 95.00 100 ILE A C 1
ATOM 796 O O . ILE A 1 100 ? 4.131 5.241 -10.503 1.00 95.00 100 ILE A O 1
ATOM 800 N N . SER A 1 101 ? 2.748 6.919 -9.924 1.00 96.94 101 SER A N 1
ATOM 801 C CA . SER A 1 101 ? 3.831 7.781 -9.439 1.00 96.94 101 SER A CA 1
ATOM 802 C C . SER A 1 101 ? 4.685 7.101 -8.368 1.00 96.94 101 SER A C 1
ATOM 804 O O . SER A 1 101 ? 4.171 6.366 -7.525 1.00 96.94 101 SER A O 1
ATOM 806 N N . SER A 1 102 ? 5.985 7.391 -8.325 1.00 95.50 102 SER A N 1
ATOM 807 C CA . SER A 1 102 ? 6.907 6.828 -7.327 1.00 95.50 102 SER A CA 1
ATOM 808 C C . SER A 1 102 ? 6.442 7.077 -5.880 1.00 95.50 102 SER A C 1
ATOM 810 O O . SER A 1 102 ? 6.621 6.243 -4.989 1.00 95.50 102 SER A O 1
ATOM 812 N N . VAL A 1 103 ? 5.787 8.218 -5.635 1.00 95.75 103 VAL A N 1
ATOM 813 C CA . VAL A 1 103 ? 5.176 8.544 -4.337 1.00 95.75 103 VAL A CA 1
ATOM 814 C C . VAL A 1 103 ? 3.979 7.638 -4.047 1.00 95.75 103 VAL A C 1
ATOM 816 O O . VAL A 1 103 ? 3.835 7.148 -2.927 1.00 95.75 103 VAL A O 1
ATOM 819 N N . GLU A 1 104 ? 3.118 7.406 -5.035 1.00 95.94 104 GLU A N 1
ATOM 820 C CA . GLU A 1 104 ? 1.947 6.538 -4.911 1.00 95.94 104 GLU A CA 1
ATOM 821 C C . GLU A 1 104 ? 2.325 5.063 -4.774 1.00 95.94 104 GLU A C 1
ATOM 823 O O . GLU A 1 104 ? 1.739 4.370 -3.946 1.00 95.94 104 GLU A O 1
ATOM 828 N N . GLN A 1 105 ? 3.377 4.614 -5.461 1.00 96.12 105 GLN A N 1
ATOM 829 C CA . GLN A 1 105 ? 3.967 3.290 -5.270 1.00 96.12 105 GLN A CA 1
ATOM 830 C C . GLN A 1 105 ? 4.341 3.059 -3.800 1.00 96.12 105 GLN A C 1
ATOM 832 O O . GLN A 1 105 ? 3.934 2.066 -3.196 1.00 96.12 105 GLN A O 1
ATOM 837 N N . ASN A 1 106 ? 5.056 4.006 -3.183 1.00 95.31 106 ASN A N 1
ATOM 838 C CA . ASN A 1 106 ? 5.390 3.915 -1.762 1.00 95.31 106 ASN A CA 1
ATOM 839 C C . ASN A 1 106 ? 4.133 3.902 -0.874 1.00 95.31 106 ASN A C 1
ATOM 841 O O . ASN A 1 106 ? 4.067 3.130 0.085 1.00 95.31 106 ASN A O 1
ATOM 845 N N . ARG A 1 107 ? 3.117 4.716 -1.200 1.00 95.88 107 ARG A N 1
ATOM 846 C CA . ARG A 1 107 ? 1.852 4.726 -0.448 1.00 95.88 107 ARG A CA 1
ATOM 847 C C . ARG A 1 107 ? 1.143 3.383 -0.507 1.00 95.88 107 ARG A C 1
ATOM 849 O O . ARG A 1 107 ? 0.777 2.872 0.545 1.00 95.88 107 ARG A O 1
ATOM 856 N N . LEU A 1 108 ? 1.003 2.799 -1.695 1.00 95.69 108 LEU A N 1
ATOM 857 C CA . LEU A 1 108 ? 0.389 1.488 -1.904 1.00 95.69 108 LEU A CA 1
ATOM 858 C C . LEU A 1 108 ? 1.093 0.404 -1.088 1.00 95.69 108 LEU A C 1
ATOM 860 O O . LEU A 1 108 ? 0.447 -0.335 -0.349 1.00 95.69 108 LEU A O 1
ATOM 864 N N . VAL A 1 109 ? 2.425 0.348 -1.160 1.00 95.44 109 VAL A N 1
ATOM 865 C CA . VAL A 1 109 ? 3.220 -0.661 -0.443 1.00 95.44 109 VAL A CA 1
ATOM 866 C C . VAL A 1 109 ? 3.071 -0.528 1.072 1.00 95.44 109 VAL A C 1
ATOM 868 O O . VAL A 1 109 ? 2.920 -1.527 1.775 1.00 95.44 109 VAL A O 1
ATOM 871 N N . VAL A 1 110 ? 3.129 0.694 1.600 1.00 95.81 110 VAL A N 1
ATOM 872 C CA . VAL A 1 110 ? 2.995 0.931 3.042 1.00 95.81 110 VAL A CA 1
ATOM 873 C C . VAL A 1 110 ? 1.567 0.669 3.515 1.00 95.81 110 VAL A C 1
ATOM 875 O O . VAL A 1 110 ? 1.384 0.010 4.536 1.00 95.81 110 VAL A O 1
ATOM 878 N N . ALA A 1 111 ? 0.564 1.130 2.769 1.00 96.06 111 ALA A N 1
ATOM 879 C CA . ALA A 1 111 ? -0.839 0.888 3.078 1.00 96.06 111 ALA A CA 1
ATOM 880 C C . ALA A 1 111 ? -1.173 -0.608 3.064 1.00 96.06 111 ALA A C 1
ATOM 882 O O . ALA A 1 111 ? -1.914 -1.066 3.928 1.00 96.06 111 ALA A O 1
ATOM 883 N N . ALA A 1 112 ? -0.576 -1.388 2.157 1.00 95.31 112 ALA A N 1
ATOM 884 C CA . ALA A 1 112 ? -0.803 -2.831 2.086 1.00 95.31 112 ALA A CA 1
ATOM 885 C C . ALA A 1 112 ? -0.289 -3.519 3.355 1.00 95.31 112 ALA A C 1
ATOM 887 O O . ALA A 1 112 ? -0.991 -4.321 3.953 1.00 95.31 112 ALA A O 1
ATOM 888 N N . LYS A 1 113 ? 0.879 -3.101 3.861 1.00 94.38 113 LYS A N 1
ATOM 889 C CA . LYS A 1 113 ? 1.402 -3.581 5.152 1.00 94.38 113 LYS A CA 1
ATOM 890 C C . LYS A 1 113 ? 0.515 -3.192 6.337 1.00 94.38 113 LYS A C 1
ATOM 892 O O . LYS A 1 113 ? 0.459 -3.917 7.329 1.00 94.38 113 LYS A O 1
ATOM 897 N N . VAL A 1 114 ? -0.134 -2.029 6.278 1.00 95.69 114 VAL A N 1
ATOM 898 C CA . VAL A 1 114 ? -1.110 -1.616 7.295 1.00 95.69 114 VAL A CA 1
ATOM 899 C C . VAL A 1 114 ? -2.351 -2.504 7.212 1.00 95.69 114 VAL A C 1
ATOM 901 O O . VAL A 1 114 ? -2.761 -3.024 8.246 1.00 95.69 114 VAL A O 1
ATOM 904 N N . ASN A 1 115 ? -2.886 -2.749 6.014 1.00 95.06 115 ASN A N 1
ATOM 905 C CA . ASN A 1 115 ? -4.012 -3.657 5.788 1.00 95.06 115 ASN A CA 1
ATOM 906 C C . ASN A 1 115 ? -3.701 -5.080 6.291 1.00 95.06 115 ASN A C 1
ATOM 908 O O . ASN A 1 115 ? -4.439 -5.600 7.124 1.00 95.06 115 ASN A O 1
ATOM 912 N N . ASP A 1 116 ? -2.537 -5.635 5.936 1.00 93.81 116 ASP A N 1
ATOM 913 C CA . ASP A 1 116 ? -2.060 -6.926 6.447 1.00 93.81 116 ASP A CA 1
ATOM 914 C C . ASP A 1 116 ? -2.035 -6.957 7.982 1.00 93.81 116 ASP A C 1
ATOM 916 O O . ASP A 1 116 ? -2.412 -7.953 8.599 1.00 93.81 116 ASP A O 1
ATOM 920 N N . SER A 1 117 ? -1.612 -5.858 8.622 1.00 94.62 117 SER A N 1
ATOM 921 C CA . SER A 1 117 ? -1.583 -5.775 10.086 1.00 94.62 117 SER A CA 1
ATOM 922 C C . SER A 1 117 ? -2.976 -5.752 10.720 1.00 94.62 117 SER A C 1
ATOM 924 O O . SER A 1 117 ? -3.124 -6.277 11.820 1.00 94.62 117 SER A O 1
ATOM 926 N N . LEU A 1 118 ? -3.986 -5.205 10.031 1.00 94.31 118 LEU A N 1
ATOM 927 C CA . LEU A 1 118 ? -5.383 -5.227 10.478 1.00 94.31 118 LEU A CA 1
ATOM 928 C C 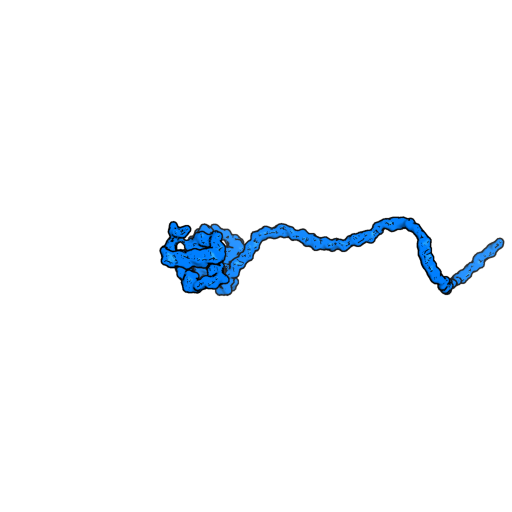. LEU A 1 118 ? -5.971 -6.638 10.385 1.00 94.31 118 LEU A C 1
ATOM 930 O O . LEU A 1 118 ? -6.634 -7.090 11.320 1.00 94.31 118 LEU A O 1
ATOM 934 N N . VAL A 1 119 ? -5.686 -7.345 9.287 1.00 92.81 119 VAL A N 1
ATOM 935 C CA . VAL A 1 119 ? -6.113 -8.737 9.083 1.00 92.81 119 VAL A CA 1
ATOM 936 C C . VAL A 1 119 ? -5.458 -9.653 10.121 1.00 92.81 119 VAL A C 1
ATOM 938 O O . VAL A 1 119 ? -6.128 -10.466 10.752 1.00 92.81 119 VAL A O 1
ATOM 941 N N . GLN A 1 120 ? -4.156 -9.485 10.370 1.00 90.94 120 GLN A N 1
ATOM 942 C CA . GLN A 1 120 ? -3.418 -10.274 11.365 1.00 90.94 120 GLN A CA 1
ATOM 943 C C . GLN A 1 120 ? -3.866 -10.013 12.810 1.00 90.94 120 GLN A C 1
ATOM 945 O O . GLN A 1 120 ? -3.686 -10.877 13.666 1.00 90.94 120 GLN A O 1
ATOM 950 N N . SER A 1 121 ? -4.442 -8.843 13.103 1.00 89.31 121 SER A N 1
ATOM 951 C CA . SER A 1 121 ? -4.915 -8.490 14.444 1.00 89.31 121 SER A CA 1
ATOM 952 C C . SER A 1 121 ? -6.354 -8.920 14.740 1.00 89.31 121 SER A C 1
ATOM 954 O O . SER A 1 121 ? -6.896 -8.492 15.756 1.00 89.31 121 SER A O 1
ATOM 956 N N . ASN A 1 122 ? -6.968 -9.751 13.885 1.00 85.75 122 ASN A N 1
ATOM 957 C CA . ASN A 1 122 ? -8.380 -10.150 13.967 1.00 85.75 122 ASN A CA 1
ATOM 958 C C . ASN A 1 122 ? -9.342 -8.948 13.998 1.00 85.75 122 ASN A C 1
ATOM 960 O O . ASN A 1 122 ? -10.333 -8.956 14.729 1.00 85.75 122 ASN A O 1
ATOM 964 N N . THR A 1 123 ? -9.035 -7.895 13.233 1.00 90.56 123 THR A N 1
ATOM 965 C CA . THR A 1 123 ? -10.007 -6.821 12.976 1.00 90.56 123 THR A CA 1
ATOM 966 C C . THR A 1 123 ? -11.174 -7.393 12.173 1.00 90.56 123 THR A C 1
ATOM 968 O O . THR A 1 123 ? -10.973 -8.322 11.389 1.00 90.56 123 THR A O 1
ATOM 971 N N . ASP A 1 124 ? -12.381 -6.858 12.367 1.00 92.75 124 ASP A N 1
ATOM 972 C CA . ASP A 1 124 ? -13.551 -7.290 11.606 1.00 92.75 124 ASP A CA 1
ATOM 973 C C . ASP A 1 124 ? -13.288 -7.151 10.099 1.00 92.75 124 ASP A C 1
ATOM 975 O O . ASP A 1 124 ? -12.840 -6.102 9.625 1.00 92.75 124 ASP A O 1
ATOM 979 N N . LEU A 1 125 ? -13.533 -8.230 9.357 1.00 90.94 125 LEU A N 1
ATOM 980 C CA . LEU A 1 125 ? -13.302 -8.278 7.917 1.00 90.94 125 LEU A CA 1
ATOM 981 C C . LEU A 1 125 ? -14.230 -7.319 7.172 1.00 90.94 125 LEU A C 1
ATOM 983 O O . LEU A 1 125 ? -13.825 -6.803 6.135 1.00 90.94 125 LEU A O 1
ATOM 987 N N . GLU A 1 126 ? -15.421 -7.041 7.711 1.00 91.69 126 GLU A N 1
ATOM 988 C CA . GLU A 1 126 ? -16.334 -6.044 7.147 1.00 91.69 126 GLU A CA 1
ATOM 989 C C . GLU A 1 126 ? -15.664 -4.663 7.138 1.00 91.69 126 GLU A C 1
ATOM 991 O O . GLU A 1 126 ? -15.560 -4.022 6.095 1.00 91.69 126 GLU A O 1
ATOM 996 N N . ILE A 1 127 ? -15.049 -4.274 8.257 1.00 92.06 127 ILE A N 1
ATOM 997 C CA . ILE A 1 127 ? -14.317 -3.005 8.388 1.00 92.06 127 ILE A CA 1
ATOM 998 C C . ILE A 1 127 ? -13.093 -2.957 7.479 1.00 92.06 127 ILE A C 1
ATOM 1000 O O . ILE A 1 127 ? -12.792 -1.912 6.910 1.00 92.06 127 ILE A O 1
ATOM 1004 N N . VAL A 1 128 ? -12.369 -4.069 7.334 1.00 93.44 128 VAL A N 1
ATOM 1005 C CA . VAL A 1 128 ? -11.219 -4.125 6.419 1.00 93.44 128 VAL A CA 1
ATOM 1006 C C . VAL A 1 128 ? -11.674 -3.967 4.963 1.00 93.44 128 VAL A C 1
ATOM 1008 O O . VAL A 1 128 ? -11.015 -3.245 4.214 1.00 93.44 128 VAL A O 1
ATOM 1011 N N . SER A 1 129 ? -12.805 -4.575 4.585 1.00 93.56 129 SER A N 1
ATOM 1012 C CA . SER A 1 129 ? -13.343 -4.528 3.218 1.00 93.56 129 SER A CA 1
ATOM 1013 C C . SER A 1 129 ? -13.823 -3.139 2.788 1.00 93.56 129 SER A C 1
ATOM 1015 O O . SER A 1 129 ? -13.761 -2.801 1.607 1.00 93.56 129 SER A O 1
ATOM 1017 N N . GLU A 1 130 ? -14.182 -2.265 3.735 1.00 93.44 130 GLU A N 1
ATOM 1018 C CA . GLU A 1 130 ? -14.496 -0.859 3.439 1.00 93.44 130 GLU A CA 1
ATOM 1019 C C . GLU A 1 130 ? -13.306 -0.103 2.811 1.00 93.44 130 GLU A C 1
ATOM 1021 O O . GLU A 1 130 ? -13.485 0.894 2.109 1.00 93.44 130 GLU A O 1
ATOM 1026 N N . PHE A 1 131 ? -12.072 -0.584 3.006 1.00 93.88 131 PHE A N 1
ATOM 1027 C CA . PHE A 1 131 ? -10.874 0.015 2.412 1.00 93.88 131 PHE A CA 1
ATOM 1028 C C . PHE A 1 131 ? -10.531 -0.528 1.015 1.00 93.88 131 PHE A C 1
ATOM 1030 O O . PHE A 1 131 ? -9.577 -0.037 0.394 1.00 93.88 131 PHE A O 1
ATOM 1037 N N . ASP A 1 132 ? -11.281 -1.499 0.489 1.00 92.56 132 ASP A N 1
ATOM 1038 C CA . ASP A 1 132 ? -11.004 -2.145 -0.801 1.00 92.56 132 ASP A CA 1
ATOM 1039 C C . ASP A 1 132 ? -11.072 -1.144 -1.964 1.00 92.56 132 ASP A C 1
ATOM 1041 O O . ASP A 1 132 ? -10.253 -1.184 -2.887 1.00 92.56 132 ASP A O 1
ATOM 1045 N N . LEU A 1 133 ? -11.992 -0.176 -1.891 1.00 88.06 133 LEU A N 1
ATOM 1046 C CA . LEU A 1 133 ? -12.208 0.843 -2.920 1.00 88.06 133 LEU A CA 1
ATOM 1047 C C . LEU A 1 133 ? -11.429 2.130 -2.622 1.00 88.06 133 LEU A C 1
ATOM 1049 O O . LEU A 1 133 ? -11.986 3.166 -2.267 1.00 88.06 133 LEU A O 1
ATOM 1053 N N . GLY A 1 134 ? -10.108 2.082 -2.792 1.00 82.50 134 GLY A N 1
ATOM 1054 C CA . GLY A 1 134 ? -9.265 3.282 -2.705 1.00 82.50 134 GLY A CA 1
ATOM 1055 C C . GLY A 1 134 ? -8.936 3.741 -1.278 1.00 82.50 134 GLY A C 1
ATOM 1056 O O . GLY A 1 134 ? -8.396 4.835 -1.096 1.00 82.50 134 GLY A O 1
ATOM 1057 N N . GLY A 1 135 ? -9.176 2.896 -0.271 1.00 90.25 135 GLY A N 1
ATOM 1058 C CA . GLY A 1 135 ? -8.865 3.167 1.135 1.00 90.25 135 GLY A CA 1
ATOM 1059 C C . GLY A 1 135 ? -7.369 3.210 1.469 1.00 90.25 135 GLY A C 1
ATOM 1060 O O . GLY A 1 135 ? -6.991 3.598 2.574 1.00 90.25 135 GLY A O 1
ATOM 1061 N N . PHE A 1 136 ? -6.487 2.880 0.520 1.00 94.19 136 PHE A N 1
ATOM 1062 C CA . PHE A 1 136 ? -5.037 2.874 0.734 1.00 94.19 136 PHE A CA 1
ATOM 1063 C C . PHE A 1 136 ? -4.479 4.229 1.198 1.00 94.19 136 PHE A C 1
ATOM 1065 O O . PHE A 1 136 ? -3.524 4.263 1.968 1.00 94.19 136 PHE A O 1
ATOM 1072 N N . LYS A 1 137 ? -5.072 5.354 0.770 1.00 93.62 137 LYS A N 1
ATOM 1073 C CA . LYS A 1 137 ? -4.642 6.696 1.206 1.00 93.62 137 LYS A CA 1
ATOM 1074 C C . LYS A 1 137 ? 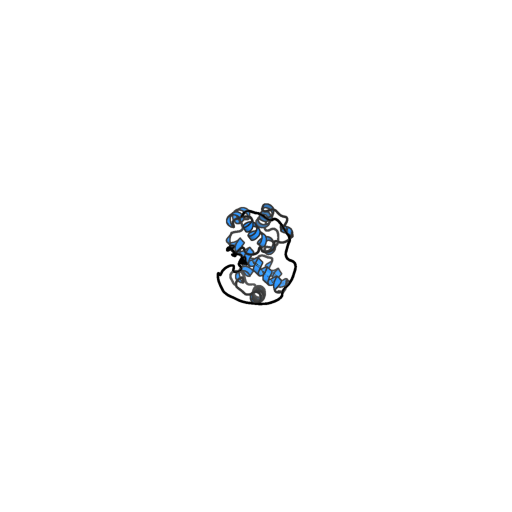-4.915 6.916 2.695 1.00 93.62 137 LYS A C 1
ATOM 1076 O O . LYS A 1 137 ? -4.042 7.414 3.389 1.00 93.62 137 LYS A O 1
ATOM 1081 N N . LEU A 1 138 ? -6.072 6.473 3.184 1.00 93.56 138 LEU A N 1
ATOM 1082 C CA . LEU A 1 138 ? -6.442 6.551 4.601 1.00 93.56 138 LEU A CA 1
ATOM 1083 C C . LEU A 1 138 ? -5.559 5.630 5.450 1.00 93.56 138 LEU A C 1
ATOM 1085 O O . LEU A 1 138 ? -5.001 6.041 6.466 1.00 93.56 138 LEU A O 1
ATOM 1089 N N . LEU A 1 139 ? -5.355 4.394 4.985 1.00 95.00 139 LEU A N 1
ATOM 1090 C CA . LEU A 1 139 ? -4.483 3.436 5.668 1.00 95.00 139 LEU A CA 1
ATOM 1091 C C . LEU A 1 139 ? -3.020 3.897 5.703 1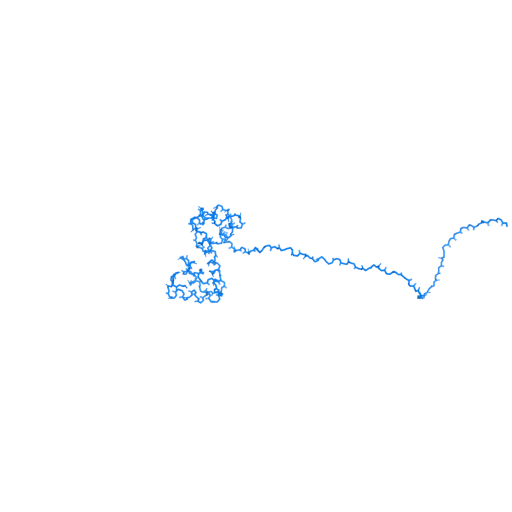.00 95.00 139 LEU A C 1
ATOM 1093 O O . LEU A 1 139 ? -2.286 3.576 6.639 1.00 95.00 139 LEU A O 1
ATOM 1097 N N . TYR A 1 140 ? -2.585 4.674 4.710 1.00 95.69 140 TYR A N 1
ATOM 1098 C CA . TYR A 1 140 ? -1.254 5.264 4.707 1.00 95.69 140 TYR A CA 1
ATOM 1099 C C . TYR A 1 140 ? -1.060 6.282 5.838 1.00 95.69 140 TYR A C 1
ATOM 1101 O O . TYR A 1 140 ? 0.035 6.345 6.402 1.00 95.69 140 TYR A O 1
ATOM 1109 N N . GLU A 1 141 ? -2.082 7.051 6.217 1.00 94.62 141 GLU A N 1
ATOM 1110 C CA . GLU A 1 141 ? -1.938 8.063 7.272 1.00 94.62 141 GLU A CA 1
ATOM 1111 C C . GLU A 1 141 ? -1.773 7.442 8.663 1.00 94.62 141 GLU A C 1
ATOM 1113 O O . GLU A 1 141 ? -0.931 7.876 9.450 1.00 94.62 141 GLU A O 1
ATOM 1118 N N . ILE A 1 142 ? -2.426 6.308 8.926 1.00 95.19 142 ILE A N 1
ATOM 1119 C CA . ILE A 1 142 ? -2.305 5.592 10.207 1.00 95.19 142 ILE A CA 1
ATOM 1120 C C . ILE A 1 142 ? -1.051 4.701 10.314 1.00 95.19 142 ILE A C 1
ATOM 1122 O O . ILE A 1 142 ? -0.884 3.965 11.290 1.00 95.19 142 ILE A O 1
ATOM 1126 N N . ARG A 1 143 ? -0.127 4.754 9.342 1.00 95.00 143 ARG A N 1
ATOM 1127 C CA . ARG A 1 143 ? 1.057 3.867 9.268 1.00 95.00 143 ARG A CA 1
ATOM 1128 C C . ARG A 1 143 ? 1.978 3.923 10.490 1.00 95.00 143 ARG A C 1
ATOM 1130 O O . ARG A 1 143 ? 2.666 2.944 10.776 1.00 95.00 143 ARG A O 1
ATOM 1137 N N . LEU A 1 144 ? 2.014 5.052 11.197 1.00 95.31 144 LEU A N 1
ATOM 1138 C CA . LEU A 1 144 ? 2.880 5.261 12.364 1.00 95.31 144 LEU A CA 1
ATOM 1139 C C . LEU A 1 144 ? 2.295 4.679 13.658 1.00 95.31 144 LEU A C 1
ATOM 1141 O O . LEU A 1 144 ? 3.011 4.558 14.649 1.00 95.31 144 LEU A O 1
ATOM 1145 N N . LEU A 1 145 ? 1.012 4.312 13.649 1.00 96.06 145 LEU A N 1
ATOM 1146 C CA . LEU A 1 145 ? 0.327 3.750 14.806 1.00 96.06 145 LEU A CA 1
ATOM 1147 C C . LEU A 1 145 ? 0.742 2.293 15.055 1.00 96.06 145 LEU A C 1
ATOM 1149 O O . LEU A 1 145 ? 1.148 1.578 14.131 1.00 96.06 145 LEU A O 1
ATOM 1153 N N . SER A 1 146 ? 0.603 1.836 16.303 1.00 95.56 146 SER A N 1
ATOM 1154 C CA . SER A 1 146 ? 0.759 0.420 16.658 1.00 95.56 146 SER A CA 1
ATOM 1155 C C . SER A 1 146 ? -0.363 -0.434 16.058 1.00 95.56 146 SER A C 1
ATOM 1157 O O . SER A 1 146 ? -1.409 0.083 15.678 1.00 95.56 146 SER A O 1
ATOM 1159 N N . VAL A 1 147 ? -0.190 -1.758 16.004 1.00 93.81 147 VAL A N 1
ATOM 1160 C CA . VAL A 1 147 ? -1.201 -2.674 15.438 1.00 93.81 147 VAL A CA 1
ATOM 1161 C C . VAL A 1 147 ? -2.577 -2.504 16.102 1.00 93.81 147 VAL A C 1
ATOM 1163 O O . VAL A 1 147 ? -3.582 -2.383 15.409 1.00 93.81 147 VAL A O 1
ATOM 1166 N N . GLN A 1 148 ? -2.625 -2.398 17.434 1.00 92.81 148 GLN A N 1
ATOM 1167 C CA . GLN A 1 148 ? -3.881 -2.178 18.164 1.00 92.81 148 GLN A CA 1
ATOM 1168 C C . GLN A 1 148 ? -4.493 -0.801 17.873 1.00 92.81 148 GLN A C 1
ATOM 1170 O O . GLN A 1 148 ? -5.704 -0.679 17.703 1.00 92.81 148 GLN A O 1
ATOM 1175 N N . GLN A 1 149 ? -3.656 0.236 17.784 1.00 95.50 149 GLN A N 1
ATOM 1176 C CA . GLN A 1 149 ? -4.111 1.588 17.460 1.00 95.50 149 GLN A CA 1
ATOM 1177 C C . GLN A 1 149 ? -4.619 1.690 16.020 1.00 95.50 149 GLN A C 1
ATOM 1179 O O . GLN A 1 149 ? -5.572 2.419 15.777 1.00 95.50 149 GLN A O 1
ATOM 1184 N N . ARG A 1 150 ? -4.028 0.950 15.074 1.00 95.94 150 ARG A N 1
ATOM 1185 C CA . ARG A 1 150 ? -4.491 0.897 13.680 1.00 95.94 150 ARG A CA 1
ATOM 1186 C C . ARG A 1 150 ? -5.897 0.328 13.581 1.00 95.94 150 ARG A C 1
ATOM 1188 O O . ARG A 1 150 ? -6.705 0.910 12.872 1.00 95.94 150 ARG A O 1
ATOM 1195 N N . ALA A 1 151 ? -6.194 -0.753 14.305 1.00 94.19 151 ALA A N 1
ATOM 1196 C CA . ALA A 1 151 ? -7.540 -1.318 14.334 1.00 94.19 151 ALA A CA 1
ATOM 1197 C C . ALA A 1 151 ? -8.551 -0.284 14.846 1.00 94.19 151 ALA A C 1
ATOM 1199 O O . ALA A 1 151 ? -9.506 0.033 14.145 1.00 94.19 151 ALA A O 1
ATOM 1200 N N . ALA A 1 152 ? -8.291 0.326 16.008 1.00 94.00 152 ALA A N 1
ATOM 1201 C CA . ALA A 1 152 ? -9.156 1.370 16.563 1.00 94.00 152 ALA A CA 1
ATOM 1202 C C . ALA A 1 152 ? -9.314 2.585 15.625 1.00 94.00 152 ALA A C 1
ATOM 1204 O O . ALA A 1 152 ? -10.417 3.101 15.460 1.00 94.00 152 ALA A O 1
ATOM 1205 N N . ALA A 1 153 ? -8.231 3.020 14.976 1.00 94.62 153 ALA A N 1
ATOM 1206 C CA . ALA A 1 153 ? -8.266 4.119 14.016 1.00 94.62 153 ALA A CA 1
ATOM 1207 C C . ALA A 1 153 ? -9.059 3.761 12.750 1.00 94.62 153 ALA A C 1
ATOM 1209 O O . ALA A 1 153 ? -9.788 4.606 12.244 1.00 94.62 153 ALA A O 1
ATOM 1210 N N . ALA A 1 154 ? -8.965 2.521 12.259 1.00 93.69 154 ALA A N 1
ATOM 1211 C CA . ALA A 1 154 ? -9.747 2.051 11.120 1.00 93.69 154 ALA A CA 1
ATOM 1212 C C . ALA A 1 154 ? -11.254 2.116 11.415 1.00 93.69 154 ALA A C 1
ATOM 1214 O O . ALA A 1 154 ? -11.991 2.691 10.619 1.00 93.69 154 ALA A O 1
ATOM 1215 N N . TYR A 1 155 ? -11.693 1.639 12.588 1.00 93.38 155 TYR A N 1
ATOM 1216 C CA . TYR A 1 155 ? -13.085 1.806 13.033 1.00 93.38 155 TYR A CA 1
ATOM 1217 C C . TYR A 1 155 ? -13.501 3.280 13.050 1.00 93.38 155 TYR A C 1
ATOM 1219 O O . TYR A 1 155 ? -14.529 3.637 12.481 1.00 93.38 155 TYR A O 1
ATOM 1227 N N . PHE A 1 156 ? -12.675 4.144 13.646 1.00 94.12 156 PHE A N 1
ATOM 1228 C CA . PHE A 1 156 ? -12.965 5.573 13.749 1.00 94.12 156 PHE A CA 1
ATOM 1229 C C . PHE A 1 156 ? -13.085 6.258 12.378 1.00 94.12 156 PHE A C 1
ATOM 1231 O O . PHE A 1 156 ? -13.975 7.087 12.182 1.00 94.12 156 PHE A O 1
ATOM 1238 N N . ILE A 1 157 ? -12.218 5.900 11.423 1.00 93.12 157 ILE A N 1
ATOM 1239 C CA . ILE A 1 157 ? -12.240 6.417 10.047 1.00 93.12 157 ILE A CA 1
ATOM 1240 C C . ILE A 1 157 ? -13.559 6.064 9.353 1.00 93.12 157 ILE A C 1
ATOM 1242 O O . ILE A 1 157 ? -14.168 6.945 8.744 1.00 93.12 157 ILE A O 1
ATOM 1246 N N . ILE A 1 158 ? -14.009 4.810 9.466 1.00 91.75 158 ILE A N 1
ATOM 1247 C CA . ILE A 1 158 ? -15.261 4.346 8.851 1.00 91.75 158 ILE A CA 1
ATOM 1248 C C . ILE A 1 158 ? -16.476 4.986 9.528 1.00 91.75 158 ILE A C 1
ATOM 1250 O O . ILE A 1 158 ? -17.341 5.536 8.847 1.00 91.75 158 ILE A O 1
ATOM 1254 N N . GLU A 1 159 ? -16.514 4.995 10.863 1.00 92.00 159 GLU A N 1
ATOM 1255 C CA . GLU A 1 159 ? -17.615 5.570 11.646 1.00 92.00 159 GLU A CA 1
ATOM 1256 C C . GLU A 1 159 ? -17.828 7.061 11.335 1.00 92.00 159 GLU A C 1
ATOM 1258 O O . GLU A 1 159 ? -18.962 7.515 11.176 1.00 92.00 159 GLU A O 1
ATOM 1263 N N . ASN A 1 160 ? -16.736 7.817 11.180 1.00 90.69 160 ASN A N 1
ATOM 1264 C CA . ASN A 1 160 ? -16.779 9.261 10.938 1.00 90.69 160 ASN A CA 1
ATOM 1265 C C . ASN A 1 160 ? -16.692 9.640 9.453 1.00 90.69 160 ASN A C 1
ATOM 1267 O O . ASN A 1 160 ? -16.702 10.830 9.134 1.00 90.69 160 ASN A O 1
ATOM 1271 N N . LYS A 1 161 ? -16.623 8.657 8.543 1.00 86.50 161 LYS A N 1
ATOM 1272 C CA . LYS A 1 161 ? -16.493 8.857 7.088 1.00 86.50 161 LYS A CA 1
ATOM 1273 C C . LYS A 1 161 ? -15.366 9.829 6.726 1.00 86.50 161 LYS A C 1
ATOM 1275 O O . LYS A 1 161 ? -15.556 10.740 5.917 1.00 86.50 161 LYS A O 1
ATOM 1280 N N . LEU A 1 162 ? -14.209 9.661 7.363 1.00 85.31 162 LEU A N 1
ATOM 1281 C CA . LEU A 1 162 ? -13.077 10.561 7.162 1.00 85.31 162 LEU A CA 1
ATOM 1282 C C . LEU A 1 162 ? -12.506 10.406 5.751 1.00 85.31 162 LEU A C 1
ATOM 1284 O O . LEU A 1 162 ? -12.365 9.296 5.237 1.00 85.31 162 LEU A O 1
ATOM 1288 N N . ASP A 1 163 ? -12.149 11.532 5.136 1.00 78.69 163 ASP A N 1
ATOM 1289 C CA . ASP A 1 163 ? -11.393 11.561 3.892 1.00 78.69 163 ASP A CA 1
ATOM 1290 C C . ASP A 1 163 ? -9.892 11.730 4.178 1.00 78.69 163 ASP A C 1
ATOM 1292 O O . ASP A 1 163 ? -9.476 12.105 5.273 1.00 78.69 163 ASP A O 1
ATOM 1296 N N . ALA A 1 164 ? -9.049 11.474 3.176 1.00 64.19 164 ALA A N 1
ATOM 1297 C CA . ALA A 1 164 ? -7.594 11.580 3.321 1.00 64.19 164 ALA A CA 1
ATOM 1298 C C . ALA A 1 164 ? -7.089 13.022 3.567 1.00 64.19 164 ALA A C 1
ATOM 1300 O O . ALA A 1 164 ? -5.883 13.238 3.635 1.00 64.19 164 ALA A O 1
ATOM 1301 N N . LYS A 1 165 ? -7.982 14.022 3.633 1.00 61.00 165 LYS A N 1
ATOM 1302 C CA . LYS A 1 165 ? -7.668 15.400 4.041 1.00 61.00 165 LYS A CA 1
ATOM 1303 C C . LYS A 1 165 ? -8.042 15.676 5.504 1.00 61.00 165 LYS A C 1
ATOM 1305 O O . LYS A 1 165 ? -7.560 16.667 6.047 1.00 61.00 165 LYS A O 1
ATOM 1310 N N . GLY A 1 166 ? -8.891 14.846 6.110 1.00 52.22 166 GLY A N 1
ATOM 1311 C CA . GLY A 1 166 ? -9.399 14.976 7.477 1.00 52.22 166 GLY A CA 1
ATOM 1312 C C . GLY A 1 166 ? -8.764 14.040 8.513 1.00 52.22 166 GLY A C 1
ATOM 1313 O O . GLY A 1 166 ? -9.169 14.089 9.673 1.00 52.22 166 GLY A O 1
ATOM 1314 N N . THR A 1 167 ? -7.799 13.205 8.116 1.00 48.91 167 THR A N 1
ATOM 1315 C CA . THR A 1 167 ? -6.956 12.360 8.991 1.00 48.91 167 THR A CA 1
ATOM 1316 C C . THR A 1 167 ? -5.551 12.926 9.110 1.00 48.91 167 THR A C 1
ATOM 1318 O O . THR A 1 167 ? -5.019 12.956 10.240 1.00 48.91 167 THR A O 1
#

Secondary structure (DSSP, 8-state):
---------------------------------------------PPPPPPPHHHHT--HHHHHHHHHTT-S-HHHHTTHHHHHHHHT--HHHHHHHH---HHHHHHHHHHHHHHHHHHHTT--HHHHHTTTTTTHHHHHHGGGS-HHHHHHHHHHHHHTT--TTT-

Radius of gyration: 37.11 Å; chains: 1; bounding box: 114×77×58 Å

InterPro domains:
  IPR037494 Rubisco accumulation factor 1 [PTHR35299] (24-166)
  IPR040781 Rubisco accumulation factor 1, helix turn helix domain [PF18579] (59-119)
  IPR041358 Rubisco accumulation factor 1, alpha-helical domain [PF18578] (131-166)

Organism: NCBI:txid2448454